Protein AF-A0A1F5SV76-F1 (afdb_monomer_lite)

InterPro domains:
  IPR023155 Cytochrome c-552/4 [PF13435] (12-93)
  IPR036280 Multiheme cytochrome superfamily [SSF48695] (4-96)

Secondary structure (DSSP, 8-state):
-PPPP----HHHHHTT-HHHHHHHHHSTTTTS-HHHHS---HHHHH-TTSPPP---SSHHHHHHHB--TTS-TTS--B-TTTS-TT--GGGT--TT-

Radius of gyration: 15.38 Å; chains: 1; bounding box: 37×37×36 Å

pLDDT: mean 94.77, std 3.48, range [69.75, 97.81]

Structure (mmCIF, N/CA/C/O backbone):
data_AF-A0A1F5SV76-F1
#
_entry.id   AF-A0A1F5SV76-F1
#
loop_
_atom_site.group_PDB
_atom_site.id
_atom_site.type_symbol
_atom_site.label_atom_id
_atom_site.label_alt_id
_atom_site.label_comp_id
_atom_site.label_asym_id
_atom_site.label_entity_id
_atom_site.label_seq_id
_atom_site.pdbx_PDB_ins_code
_atom_site.Cartn_x
_atom_site.Cartn_y
_atom_site.Cartn_z
_atom_site.occupancy
_atom_site.B_iso_or_equiv
_atom_site.auth_seq_id
_atom_site.auth_comp_id
_atom_site.auth_asym_id
_atom_site.auth_atom_id
_atom_site.pdbx_PDB_model_num
ATOM 1 N N . MET A 1 1 ? 2.278 -26.224 -16.946 1.00 69.75 1 MET A N 1
ATOM 2 C CA . MET A 1 1 ? 3.046 -25.019 -17.339 1.00 69.75 1 MET A CA 1
ATOM 3 C C . MET A 1 1 ? 3.050 -24.050 -16.167 1.00 69.75 1 MET A C 1
ATOM 5 O O . MET A 1 1 ? 2.016 -23.926 -15.518 1.00 69.75 1 MET A O 1
ATOM 9 N N . ALA A 1 2 ? 4.184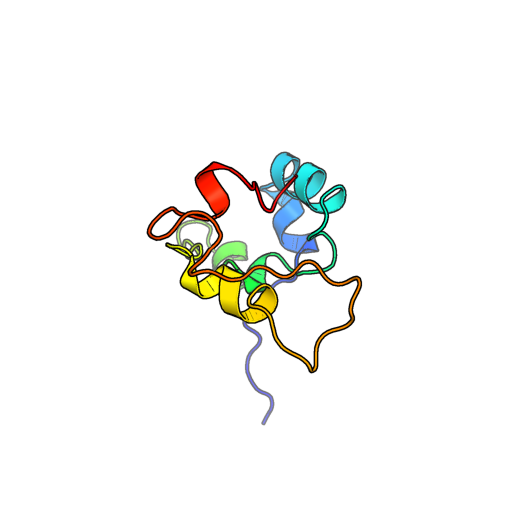 -23.418 -15.858 1.00 82.75 2 ALA A N 1
ATOM 10 C CA . ALA A 1 2 ? 4.273 -22.438 -14.773 1.00 82.75 2 ALA A CA 1
ATOM 11 C C . ALA A 1 2 ? 3.657 -21.094 -15.197 1.00 82.75 2 ALA A C 1
ATOM 13 O O . ALA A 1 2 ? 3.745 -20.710 -16.364 1.00 82.75 2 ALA A O 1
ATOM 14 N N . ARG A 1 3 ? 3.014 -20.387 -14.260 1.00 87.25 3 ARG A N 1
ATOM 15 C CA . ARG A 1 3 ? 2.501 -19.029 -14.503 1.00 87.25 3 ARG A CA 1
ATOM 16 C C . ARG A 1 3 ? 3.674 -18.037 -14.553 1.00 87.25 3 ARG A C 1
ATOM 18 O O . ARG A 1 3 ? 4.614 -18.207 -13.779 1.00 87.25 3 ARG A O 1
ATOM 25 N N . PRO A 1 4 ? 3.624 -17.005 -15.413 1.00 91.00 4 PRO A N 1
ATOM 26 C CA . PRO A 1 4 ? 4.680 -16.000 -15.479 1.00 91.00 4 PRO A CA 1
ATOM 27 C C . PRO A 1 4 ? 4.749 -15.180 -14.185 1.00 91.00 4 PRO A C 1
ATOM 29 O O . PRO A 1 4 ? 3.714 -14.865 -13.590 1.00 91.00 4 PRO A O 1
ATOM 32 N N . LEU A 1 5 ? 5.966 -14.802 -13.783 1.00 93.56 5 LEU A N 1
ATOM 33 C CA . LEU A 1 5 ? 6.194 -13.888 -12.666 1.00 93.56 5 LEU A CA 1
ATOM 34 C C . LEU A 1 5 ? 5.646 -12.496 -13.003 1.00 93.56 5 LEU A C 1
ATOM 36 O O . LEU A 1 5 ? 5.714 -12.034 -14.143 1.00 93.56 5 LEU A O 1
ATOM 40 N N . ARG A 1 6 ? 5.051 -11.845 -12.004 1.00 94.88 6 ARG A N 1
ATOM 41 C CA . ARG A 1 6 ? 4.470 -10.496 -12.120 1.00 94.88 6 ARG A CA 1
ATOM 42 C C . ARG A 1 6 ? 4.908 -9.556 -11.001 1.00 94.88 6 ARG A C 1
ATOM 44 O O . ARG A 1 6 ? 4.793 -8.348 -11.166 1.00 94.88 6 ARG A O 1
ATOM 51 N N . TYR A 1 7 ? 5.406 -10.117 -9.905 1.00 95.94 7 TYR A N 1
ATOM 52 C CA . TYR A 1 7 ? 5.769 -9.401 -8.693 1.00 95.94 7 TYR A CA 1
ATOM 53 C C . TYR A 1 7 ? 7.289 -9.361 -8.556 1.00 95.94 7 TYR A C 1
ATOM 55 O O . TYR A 1 7 ? 7.936 -10.389 -8.763 1.00 95.94 7 TYR A O 1
ATOM 63 N N . ALA A 1 8 ? 7.837 -8.196 -8.226 1.00 95.19 8 ALA A N 1
ATOM 64 C CA . ALA A 1 8 ? 9.271 -7.999 -8.022 1.00 95.19 8 ALA A CA 1
ATOM 65 C C . ALA A 1 8 ? 9.710 -8.301 -6.581 1.00 95.19 8 ALA A C 1
ATOM 67 O O . ALA A 1 8 ? 10.825 -8.758 -6.348 1.00 95.19 8 ALA A O 1
ATOM 68 N N . GLY A 1 9 ? 8.827 -8.082 -5.604 1.00 94.38 9 GLY A N 1
ATOM 69 C CA . GLY A 1 9 ? 9.185 -8.094 -4.191 1.00 94.38 9 GLY A CA 1
ATOM 70 C C . GLY A 1 9 ? 9.644 -6.720 -3.689 1.00 94.38 9 GLY A C 1
ATOM 71 O O . GLY A 1 9 ? 10.229 -5.923 -4.418 1.00 94.38 9 GLY A O 1
ATOM 72 N N . SER A 1 10 ? 9.405 -6.446 -2.404 1.00 93.06 10 SER A N 1
ATOM 73 C CA . SER A 1 10 ? 9.663 -5.128 -1.804 1.00 93.06 10 SER A CA 1
ATOM 74 C C . SER A 1 10 ? 11.139 -4.719 -1.802 1.00 93.06 10 SER A C 1
ATOM 76 O O . SER A 1 10 ? 11.439 -3.528 -1.813 1.00 93.06 10 SER A O 1
ATOM 78 N N . LEU A 1 11 ? 12.066 -5.686 -1.793 1.00 94.00 11 LEU A N 1
ATOM 79 C CA . LEU A 1 11 ? 13.502 -5.399 -1.785 1.00 94.00 11 LEU A CA 1
ATOM 80 C C . LEU A 1 11 ? 13.950 -4.709 -3.081 1.00 94.00 11 LEU A C 1
ATOM 82 O O . LEU A 1 11 ? 14.699 -3.742 -3.005 1.00 94.00 11 LEU A O 1
ATOM 86 N N . SER A 1 12 ? 13.424 -5.126 -4.237 1.00 95.88 12 SER A N 1
ATOM 87 C CA . SER A 1 12 ? 13.723 -4.509 -5.539 1.00 95.88 12 SER A CA 1
ATOM 88 C C . SER A 1 12 ? 13.275 -3.048 -5.621 1.00 95.88 12 SER A C 1
ATOM 90 O O . SER A 1 12 ? 13.817 -2.267 -6.393 1.00 95.88 12 SER A O 1
ATOM 92 N N . CYS A 1 13 ? 12.292 -2.644 -4.812 1.00 96.62 13 CYS A N 1
ATOM 93 C CA . CYS A 1 13 ? 11.827 -1.260 -4.771 1.00 96.62 13 CYS A CA 1
ATOM 94 C C . CYS A 1 13 ? 12.841 -0.326 -4.089 1.00 96.62 13 CYS A C 1
ATOM 96 O O . CYS A 1 13 ? 12.857 0.872 -4.376 1.00 96.62 13 CYS A O 1
ATOM 98 N N . LYS A 1 14 ? 13.671 -0.850 -3.175 1.00 96.88 14 LYS A N 1
ATOM 99 C CA . LYS A 1 14 ? 14.628 -0.059 -2.388 1.00 96.88 14 LYS A CA 1
ATOM 100 C C . LYS A 1 14 ? 15.663 0.638 -3.274 1.00 96.88 14 LYS A C 1
ATOM 102 O O . LYS A 1 14 ? 16.023 1.770 -2.972 1.00 96.88 14 LYS A O 1
ATOM 107 N N . ASP A 1 15 ? 16.080 -0.003 -4.362 1.00 95.06 15 ASP A N 1
ATOM 108 C CA . ASP A 1 15 ? 17.177 0.462 -5.220 1.00 95.06 15 ASP A CA 1
ATOM 109 C C . ASP A 1 15 ? 16.903 1.833 -5.865 1.00 95.06 15 ASP A C 1
ATOM 111 O O . ASP A 1 15 ? 17.833 2.586 -6.141 1.00 95.06 15 ASP A O 1
ATOM 115 N N . CYS A 1 16 ? 15.627 2.191 -6.070 1.00 97.31 16 CYS A N 1
ATOM 116 C CA . CYS A 1 16 ? 15.217 3.502 -6.593 1.00 97.31 16 CYS A CA 1
ATOM 117 C C . CYS A 1 16 ? 14.333 4.315 -5.628 1.00 97.31 16 CYS A C 1
ATOM 119 O O . CYS A 1 16 ? 14.157 5.520 -5.815 1.00 97.31 16 CYS A O 1
ATOM 121 N N . HIS A 1 17 ? 13.744 3.685 -4.607 1.00 97.19 17 HIS A N 1
ATOM 122 C CA . HIS A 1 17 ? 12.833 4.319 -3.646 1.00 97.19 17 HIS A CA 1
ATOM 123 C C . HIS A 1 17 ? 13.304 4.142 -2.198 1.00 97.19 17 HIS A C 1
ATOM 125 O O . HIS A 1 17 ? 12.511 3.804 -1.316 1.00 97.19 17 HIS A O 1
ATOM 131 N N . GLU A 1 18 ? 14.591 4.383 -1.947 1.00 97.81 18 GLU A N 1
ATOM 132 C CA . GLU A 1 18 ? 15.240 4.126 -0.658 1.00 97.81 18 GLU A CA 1
ATOM 133 C C . GLU A 1 18 ? 14.536 4.809 0.522 1.00 97.81 18 GLU A C 1
ATOM 135 O O . GLU A 1 18 ? 14.197 4.141 1.498 1.00 97.81 18 GLU A O 1
ATOM 140 N N . GLU A 1 19 ? 14.248 6.109 0.426 1.00 97.50 19 GLU A N 1
ATOM 141 C CA . GLU A 1 19 ? 13.610 6.866 1.513 1.00 97.50 19 GLU A CA 1
ATOM 142 C C . GLU A 1 19 ? 12.225 6.308 1.867 1.00 97.50 19 GLU A C 1
ATOM 144 O O . GLU A 1 19 ? 11.903 6.094 3.039 1.00 97.50 19 GLU A O 1
ATOM 149 N N . LYS A 1 20 ? 11.412 6.000 0.847 1.00 96.94 20 LYS A N 1
ATOM 150 C CA . LYS A 1 20 ? 10.081 5.412 1.044 1.00 96.94 20 LYS A CA 1
ATOM 151 C C . LYS A 1 20 ? 10.175 4.012 1.629 1.00 96.94 20 LYS A C 1
ATOM 153 O O . LYS A 1 20 ? 9.416 3.693 2.541 1.00 96.94 20 LYS A O 1
ATOM 158 N N . HIS A 1 21 ? 11.105 3.194 1.137 1.00 97.50 21 HIS A N 1
ATOM 159 C CA . HIS A 1 21 ? 11.346 1.861 1.676 1.00 97.50 21 HIS A CA 1
ATOM 160 C C . HIS A 1 21 ? 11.792 1.941 3.141 1.00 97.50 21 HIS A C 1
ATOM 162 O O . HIS A 1 21 ? 11.313 1.173 3.972 1.00 97.50 21 HIS A O 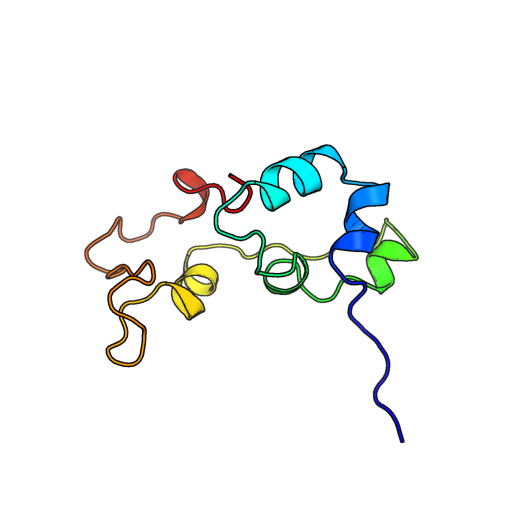1
ATOM 168 N N . LEU A 1 22 ? 12.671 2.885 3.490 1.00 96.81 22 LEU A N 1
ATOM 169 C CA . LEU A 1 22 ? 13.121 3.090 4.863 1.00 96.81 22 LEU A CA 1
ATOM 170 C C . LEU A 1 22 ? 11.959 3.488 5.781 1.00 96.81 22 LEU A C 1
ATOM 172 O O . LEU A 1 22 ? 11.832 2.901 6.857 1.00 96.81 22 LEU A O 1
ATOM 176 N N . SER A 1 23 ? 11.105 4.423 5.356 1.00 97.75 23 SER A N 1
ATOM 177 C CA . SER A 1 23 ? 9.920 4.819 6.129 1.00 97.75 23 SER A CA 1
ATOM 178 C C . SER A 1 23 ? 8.956 3.640 6.307 1.00 97.75 23 SER A C 1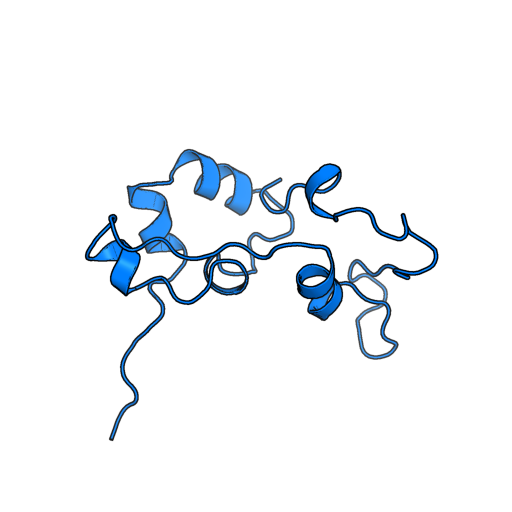
ATOM 180 O O . SER A 1 23 ? 8.680 3.218 7.432 1.00 97.75 23 SER A O 1
ATOM 182 N N . TRP A 1 24 ? 8.582 2.982 5.202 1.00 97.31 24 TRP A N 1
ATOM 183 C CA . TRP A 1 24 ? 7.718 1.797 5.209 1.00 97.31 24 TRP A CA 1
ATOM 184 C C . TRP A 1 24 ? 8.263 0.678 6.103 1.00 97.31 24 TRP A C 1
ATOM 186 O O . TRP A 1 24 ? 7.506 0.076 6.857 1.00 97.31 24 TRP A O 1
ATOM 196 N N . SER A 1 25 ? 9.576 0.429 6.090 1.00 96.69 25 SER A N 1
ATOM 197 C CA . SER A 1 25 ? 10.201 -0.621 6.907 1.00 96.69 25 SER A CA 1
ATOM 198 C C . SER A 1 25 ? 10.064 -0.385 8.418 1.00 96.69 25 SER A C 1
ATOM 200 O O . SER A 1 25 ? 10.158 -1.329 9.211 1.00 96.69 25 SER A O 1
ATOM 202 N N . LYS A 1 26 ? 9.824 0.867 8.826 1.00 97.19 26 LYS A N 1
ATOM 203 C CA . LYS A 1 26 ? 9.585 1.280 10.215 1.00 97.19 26 LYS A CA 1
ATOM 204 C C . LYS A 1 26 ? 8.093 1.381 10.547 1.00 97.19 26 LYS A C 1
ATOM 206 O O . LYS A 1 26 ? 7.750 1.357 11.729 1.00 97.19 26 LYS A O 1
ATOM 211 N N . SER A 1 27 ? 7.226 1.433 9.536 1.00 96.38 27 SER A N 1
ATOM 212 C CA . SER A 1 27 ? 5.782 1.597 9.691 1.00 96.38 27 SER A CA 1
ATOM 213 C C . SER A 1 27 ? 5.076 0.326 10.167 1.00 96.38 27 SER A C 1
ATOM 215 O O . SER A 1 27 ? 5.633 -0.779 10.235 1.00 96.38 27 SER A O 1
ATOM 217 N N . ARG A 1 28 ? 3.781 0.467 10.471 1.00 95.75 28 ARG A N 1
ATOM 218 C CA . ARG A 1 28 ? 2.903 -0.664 10.817 1.00 95.75 28 ARG A CA 1
ATOM 219 C C . ARG A 1 28 ? 2.614 -1.592 9.634 1.00 95.75 28 ARG A C 1
ATOM 221 O O . ARG A 1 28 ? 2.239 -2.739 9.866 1.00 95.75 28 ARG A O 1
ATOM 228 N N . HIS A 1 29 ? 2.823 -1.136 8.398 1.00 96.69 29 HIS A N 1
ATOM 229 C CA . HIS A 1 29 ? 2.591 -1.918 7.181 1.00 96.69 29 HIS A CA 1
ATOM 230 C C . HIS A 1 29 ? 3.843 -2.616 6.643 1.00 96.69 29 HIS A C 1
ATOM 232 O O . HIS A 1 29 ? 3.766 -3.226 5.582 1.00 96.69 29 HIS A O 1
ATOM 238 N N . LYS A 1 30 ? 4.973 -2.610 7.362 1.00 96.19 30 LYS A N 1
ATOM 239 C CA . LYS A 1 30 ? 6.235 -3.243 6.925 1.00 96.19 30 LYS A CA 1
ATOM 240 C C . LYS A 1 30 ? 6.159 -4.736 6.568 1.00 96.19 30 LYS A C 1
ATOM 242 O O . LYS A 1 30 ? 7.082 -5.282 5.978 1.00 96.19 30 LYS A O 1
ATOM 247 N N . THR A 1 31 ? 5.099 -5.432 6.974 1.00 94.62 31 THR A N 1
ATOM 248 C CA . THR A 1 31 ? 4.857 -6.846 6.632 1.00 94.62 31 THR A CA 1
ATOM 249 C C . THR A 1 31 ? 3.927 -7.024 5.430 1.00 94.62 31 THR A C 1
ATOM 251 O O . THR A 1 31 ? 3.722 -8.144 4.971 1.00 94.62 31 THR A O 1
ATOM 254 N N . VAL A 1 32 ? 3.370 -5.931 4.909 1.00 95.81 32 VAL A N 1
ATOM 255 C CA . VAL A 1 32 ? 2.554 -5.882 3.697 1.00 95.81 32 VAL A CA 1
ATOM 256 C C . VAL A 1 32 ? 3.445 -5.387 2.566 1.00 95.81 32 VAL A C 1
ATOM 258 O O . VAL A 1 32 ? 3.910 -4.249 2.588 1.00 95.81 32 VAL A O 1
ATOM 261 N N . ASN A 1 33 ? 3.706 -6.250 1.584 1.00 96.00 33 ASN A N 1
ATOM 262 C CA . ASN A 1 33 ? 4.568 -5.917 0.450 1.00 96.00 33 ASN A CA 1
ATOM 263 C C . ASN A 1 33 ? 3.999 -4.714 -0.325 1.00 96.00 33 ASN A C 1
ATOM 265 O O . ASN A 1 33 ? 2.781 -4.628 -0.496 1.00 96.00 33 ASN A O 1
ATOM 269 N N . CYS A 1 34 ? 4.875 -3.831 -0.817 1.00 97.06 34 CYS A N 1
ATOM 270 C CA . CYS A 1 34 ? 4.557 -2.662 -1.642 1.00 97.06 34 CYS A CA 1
ATOM 271 C C . CYS A 1 34 ? 3.496 -2.965 -2.711 1.00 97.06 34 CYS A C 1
ATOM 273 O O . CYS A 1 34 ? 2.510 -2.241 -2.833 1.00 97.06 34 CYS A O 1
ATOM 275 N N . GLU A 1 35 ? 3.659 -4.084 -3.415 1.00 96.81 35 GLU A N 1
ATOM 276 C CA . GLU A 1 35 ? 2.822 -4.525 -4.540 1.00 96.81 35 GLU A CA 1
ATOM 277 C C . GLU A 1 35 ? 1.429 -5.025 -4.123 1.00 96.81 35 GLU A C 1
ATOM 279 O O . GLU A 1 35 ? 0.553 -5.238 -4.959 1.00 96.81 35 GLU A O 1
ATOM 284 N N . THR A 1 36 ? 1.190 -5.193 -2.818 1.00 96.19 36 THR A N 1
ATOM 285 C CA . THR A 1 36 ? -0.162 -5.441 -2.296 1.00 96.19 36 THR A CA 1
ATOM 286 C C . THR A 1 36 ? -1.043 -4.228 -2.565 1.00 96.19 36 THR A C 1
ATOM 288 O O . THR A 1 36 ? -2.183 -4.384 -2.985 1.00 96.19 36 THR A O 1
ATOM 291 N N . CYS A 1 37 ? -0.502 -3.026 -2.342 1.00 95.56 37 CYS A N 1
ATOM 292 C CA . CYS A 1 37 ? -1.188 -1.759 -2.575 1.00 95.56 37 CYS A CA 1
ATOM 293 C C . CYS A 1 37 ? -0.908 -1.222 -3.984 1.00 95.56 37 CYS A C 1
ATOM 295 O O . CYS A 1 37 ? -1.814 -0.730 -4.645 1.00 95.56 37 CYS A O 1
ATOM 297 N N . HIS A 1 38 ? 0.344 -1.312 -4.433 1.00 95.88 38 HIS A N 1
ATOM 298 C CA . HIS A 1 38 ? 0.841 -0.683 -5.655 1.00 95.88 38 HIS A CA 1
ATOM 299 C C . HIS A 1 38 ? 0.803 -1.594 -6.892 1.00 95.88 38 HIS A C 1
ATOM 301 O O . HIS A 1 38 ? 1.620 -1.437 -7.788 1.00 95.88 38 HIS A O 1
ATOM 307 N N . GLU A 1 39 ? -0.120 -2.557 -6.944 1.00 93.94 39 GLU A N 1
ATOM 308 C CA . GLU A 1 39 ? -0.212 -3.553 -8.024 1.00 93.94 39 GLU A CA 1
ATOM 309 C C . GLU A 1 39 ? 1.097 -4.330 -8.289 1.00 93.94 39 GLU A C 1
ATOM 311 O O . GLU A 1 39 ? 2.109 -4.191 -7.606 1.00 93.94 39 GLU A O 1
ATOM 316 N N . ALA A 1 40 ? 1.062 -5.228 -9.271 1.00 95.69 40 ALA A N 1
ATOM 317 C CA . ALA A 1 40 ? 2.219 -6.017 -9.665 1.00 95.69 40 ALA A CA 1
ATOM 318 C C . ALA A 1 40 ? 3.212 -5.148 -10.461 1.00 95.69 40 ALA A C 1
ATOM 320 O O . ALA A 1 40 ? 2.866 -4.621 -11.522 1.00 95.69 40 ALA A O 1
ATOM 321 N N . ALA A 1 41 ? 4.445 -5.017 -9.973 1.00 96.69 41 ALA A N 1
ATOM 322 C CA . ALA A 1 41 ? 5.393 -4.004 -10.427 1.00 96.69 41 ALA A CA 1
ATOM 323 C C . ALA A 1 41 ? 6.664 -4.581 -11.074 1.00 96.69 41 ALA A C 1
ATOM 325 O O . ALA A 1 41 ? 7.604 -3.832 -11.326 1.00 96.69 41 ALA A O 1
ATOM 326 N N . LEU A 1 42 ? 6.711 -5.873 -11.427 1.00 97.00 42 LEU A N 1
ATOM 327 C CA . LEU A 1 42 ? 7.894 -6.454 -12.088 1.00 97.00 42 LEU A CA 1
ATOM 328 C C . LEU A 1 42 ? 8.293 -5.691 -13.359 1.00 97.00 42 LEU A C 1
ATOM 330 O O . LEU A 1 42 ? 9.448 -5.313 -13.525 1.00 97.00 42 LEU A O 1
ATOM 334 N N . LYS A 1 43 ? 7.321 -5.3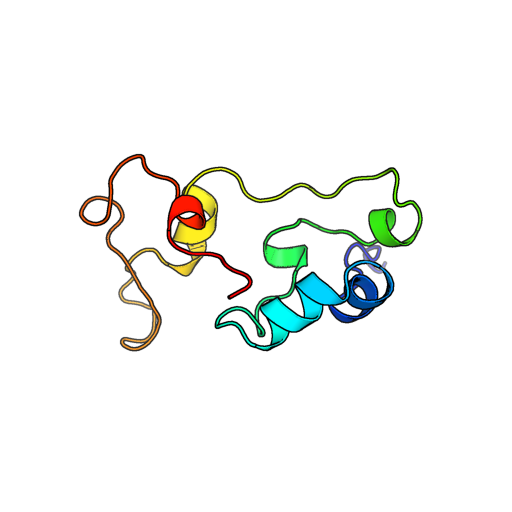54 -14.211 1.00 96.56 43 LYS A N 1
ATOM 335 C CA . LYS A 1 43 ? 7.588 -4.558 -15.417 1.00 96.56 43 LYS A CA 1
ATOM 336 C C . LYS A 1 43 ? 8.112 -3.154 -15.107 1.00 96.56 43 LYS A C 1
ATOM 338 O O . LYS A 1 43 ? 8.890 -2.622 -15.882 1.00 96.56 43 LYS A O 1
ATOM 343 N N . HIS A 1 44 ? 7.697 -2.563 -13.986 1.00 97.25 44 HIS A N 1
ATOM 344 C CA . HIS A 1 44 ? 8.185 -1.253 -13.554 1.00 97.25 44 HIS A CA 1
ATOM 345 C C . HIS A 1 44 ? 9.667 -1.298 -13.161 1.00 97.25 44 HIS A C 1
ATOM 347 O O . HIS A 1 44 ? 10.393 -0.338 -13.401 1.00 97.25 44 HIS A O 1
ATOM 353 N N . THR A 1 45 ? 10.127 -2.418 -12.590 1.00 96.25 45 THR A N 1
ATOM 354 C CA . THR A 1 45 ? 11.551 -2.602 -12.265 1.00 96.25 45 THR A CA 1
ATOM 355 C C . THR A 1 45 ? 12.432 -2.785 -13.503 1.00 96.25 45 THR A C 1
ATOM 357 O O . THR A 1 45 ? 13.619 -2.485 -13.449 1.00 96.25 45 THR A O 1
ATOM 360 N N . GLU A 1 46 ? 11.856 -3.243 -14.618 1.00 96.00 46 GLU A N 1
ATOM 361 C CA . GLU A 1 46 ? 12.544 -3.402 -15.907 1.00 96.00 46 GLU A CA 1
ATOM 362 C C . GLU A 1 46 ? 12.497 -2.109 -16.739 1.00 96.00 46 GLU A C 1
ATOM 364 O O . GLU A 1 46 ? 13.474 -1.749 -17.391 1.00 96.00 46 GLU A O 1
ATOM 369 N N . ASP A 1 47 ? 11.365 -1.401 -16.695 1.00 97.19 47 ASP A N 1
ATOM 370 C CA . ASP A 1 47 ? 11.137 -0.125 -17.367 1.00 97.19 47 ASP A CA 1
ATOM 371 C C . ASP A 1 47 ? 10.397 0.858 -16.435 1.00 97.19 47 ASP A C 1
ATOM 373 O O . ASP A 1 47 ? 9.169 0.783 -16.274 1.00 97.19 47 ASP A O 1
ATOM 377 N N . PRO A 1 48 ? 11.112 1.841 -15.855 1.00 96.06 48 PRO A N 1
ATOM 378 C CA . PRO A 1 48 ? 10.522 2.838 -14.969 1.00 96.06 48 PRO A CA 1
ATOM 379 C C . PRO A 1 48 ? 9.445 3.721 -15.610 1.00 96.06 48 PRO A C 1
ATOM 381 O O . PRO A 1 48 ? 8.735 4.409 -14.865 1.00 96.06 48 PRO A O 1
ATOM 384 N N . ALA A 1 49 ? 9.308 3.754 -16.942 1.00 97.12 49 ALA A N 1
ATOM 385 C CA . ALA A 1 49 ? 8.226 4.470 -17.618 1.00 97.12 49 ALA A CA 1
ATOM 386 C C . ALA A 1 49 ? 6.856 3.818 -17.363 1.00 97.12 49 ALA A C 1
ATOM 388 O O . ALA A 1 49 ? 5.836 4.509 -17.324 1.00 97.12 49 ALA A O 1
ATOM 389 N N . ILE A 1 50 ? 6.827 2.507 -17.108 1.00 96.75 50 ILE A N 1
ATOM 390 C CA . ILE A 1 50 ? 5.621 1.774 -16.723 1.00 96.75 50 ILE A CA 1
ATOM 391 C C . ILE A 1 50 ? 5.348 2.059 -15.249 1.00 96.75 50 ILE A C 1
ATOM 393 O O . ILE A 1 50 ? 6.069 1.573 -14.384 1.00 96.75 50 ILE A O 1
ATOM 397 N N . LYS A 1 51 ? 4.326 2.860 -14.936 1.00 95.31 51 LYS A N 1
ATOM 398 C CA . LYS A 1 51 ? 4.008 3.218 -13.547 1.00 95.31 51 LYS A CA 1
ATOM 399 C C . LYS A 1 51 ? 2.968 2.268 -12.942 1.00 95.31 51 LYS A C 1
ATOM 401 O O . LYS A 1 51 ? 1.885 2.148 -13.512 1.00 95.31 51 LYS A O 1
ATOM 406 N N . PRO A 1 52 ? 3.258 1.637 -11.789 1.00 93.69 52 PRO A N 1
ATOM 407 C CA . PRO A 1 52 ? 2.231 0.957 -11.015 1.00 93.69 52 PRO A CA 1
ATOM 408 C C . PRO A 1 52 ? 1.190 1.959 -10.515 1.00 93.69 52 PRO A C 1
ATOM 410 O O . PRO A 1 52 ? 1.510 3.128 -10.263 1.00 93.69 52 PRO A O 1
ATOM 413 N N . THR A 1 53 ? -0.048 1.508 -10.333 1.00 93.44 53 THR A N 1
ATOM 414 C CA . THR A 1 53 ? -1.061 2.347 -9.692 1.00 93.44 53 THR A CA 1
ATOM 415 C C . THR A 1 53 ? -0.829 2.401 -8.180 1.00 93.44 53 THR A C 1
ATOM 417 O O . THR A 1 53 ? 0.019 1.719 -7.601 1.00 93.44 53 THR A O 1
ATOM 420 N N . LYS A 1 54 ? -1.557 3.283 -7.507 1.00 91.19 54 LYS A N 1
ATOM 421 C CA . LYS A 1 54 ? -1.691 3.275 -6.052 1.00 91.19 54 LYS A CA 1
ATOM 422 C C . LYS A 1 54 ? -3.180 3.202 -5.739 1.00 91.19 54 LYS A C 1
ATOM 424 O O . LYS A 1 54 ? -3.973 3.695 -6.543 1.00 91.19 54 LYS A O 1
ATOM 429 N N . PRO A 1 55 ? -3.580 2.639 -4.593 1.00 90.94 55 PRO A N 1
ATOM 430 C CA . PRO A 1 55 ? -4.989 2.553 -4.282 1.00 90.94 55 PRO A CA 1
ATOM 431 C C . PRO A 1 55 ? -5.547 3.963 -4.090 1.00 90.94 55 PRO A C 1
ATOM 433 O O . PRO A 1 55 ? -4.974 4.783 -3.368 1.00 90.94 55 PRO A O 1
ATOM 436 N N . GLU A 1 56 ? -6.673 4.230 -4.739 1.00 87.81 56 GLU A N 1
ATOM 437 C CA . GLU A 1 56 ? -7.426 5.466 -4.579 1.00 87.81 56 GLU A CA 1
ATOM 438 C C . GLU A 1 56 ? -8.639 5.237 -3.680 1.00 87.81 56 GLU A C 1
ATOM 440 O O . GLU A 1 56 ? -9.258 4.165 -3.655 1.00 87.81 56 GLU A O 1
ATOM 445 N N . GLY A 1 57 ? -9.003 6.271 -2.928 1.00 91.06 57 GLY A N 1
ATOM 446 C CA . GLY A 1 57 ? -10.129 6.191 -2.018 1.00 91.06 57 GLY A CA 1
ATOM 447 C C . GLY A 1 57 ? -9.851 5.361 -0.761 1.00 91.06 57 GLY A C 1
ATOM 448 O O . GLY A 1 57 ? -8.733 4.954 -0.451 1.00 91.06 57 GLY A O 1
ATOM 449 N N . ARG A 1 58 ? -10.927 5.067 -0.028 1.00 94.62 58 ARG A N 1
ATOM 450 C CA . ARG A 1 58 ? -10.882 4.268 1.210 1.00 94.62 58 ARG A CA 1
ATOM 451 C C . ARG A 1 58 ? -11.190 2.781 1.035 1.00 94.62 58 ARG A C 1
ATOM 453 O O . ARG A 1 58 ? -10.961 1.994 1.950 1.00 94.62 58 ARG A O 1
ATOM 460 N N . LYS A 1 59 ? -11.748 2.382 -0.115 1.00 95.25 59 LYS A N 1
ATOM 461 C CA . LYS A 1 59 ? -12.260 1.014 -0.335 1.00 95.25 59 LYS A CA 1
ATOM 462 C C . LYS A 1 59 ? -11.161 -0.036 -0.196 1.00 95.25 59 LYS A C 1
ATOM 464 O O . LYS A 1 59 ? -11.381 -1.054 0.450 1.00 95.25 59 LYS A O 1
ATOM 469 N N . PHE A 1 60 ? -9.983 0.241 -0.749 1.00 96.00 60 PHE A N 1
ATOM 470 C CA . PHE A 1 60 ? -8.852 -0.679 -0.694 1.00 96.00 60 PHE A CA 1
ATOM 471 C C . PHE A 1 60 ? -8.388 -0.935 0.749 1.00 96.00 60 PHE A C 1
ATOM 473 O O . PHE A 1 60 ? -8.267 -2.081 1.171 1.00 96.00 60 PHE A O 1
ATOM 480 N N . CYS A 1 61 ? -8.228 0.123 1.550 1.00 96.31 61 CYS A N 1
ATOM 481 C CA . CYS A 1 61 ? -7.836 0.018 2.959 1.00 96.31 61 CYS A CA 1
ATOM 482 C C . CYS A 1 61 ? -8.834 -0.828 3.767 1.00 96.31 61 CYS A C 1
ATOM 484 O O . CYS A 1 61 ? -8.449 -1.607 4.640 1.00 96.31 61 CYS A O 1
ATOM 486 N N . LEU A 1 62 ? -10.128 -0.697 3.458 1.00 96.69 62 LEU A N 1
ATOM 487 C CA . LEU A 1 62 ? -11.209 -1.396 4.149 1.00 96.69 62 LEU A CA 1
ATOM 488 C C . LEU A 1 62 ? -11.249 -2.904 3.877 1.00 96.69 62 LEU A C 1
ATOM 490 O O . LEU A 1 62 ? -11.804 -3.623 4.707 1.00 96.69 62 LEU A O 1
ATOM 494 N N . LEU A 1 63 ? -10.605 -3.407 2.817 1.00 95.75 63 LEU A N 1
ATOM 495 C CA . LEU A 1 63 ? -10.439 -4.854 2.613 1.00 95.75 63 LEU A CA 1
ATOM 496 C C . LEU A 1 63 ? -9.797 -5.500 3.853 1.00 95.75 63 LEU A C 1
ATOM 498 O O . LEU A 1 63 ? -10.279 -6.505 4.385 1.00 95.75 63 LEU A O 1
ATOM 502 N N . CYS A 1 64 ? -8.767 -4.843 4.388 1.00 95.94 64 CYS A N 1
ATOM 503 C CA . CYS A 1 64 ? -8.062 -5.284 5.584 1.00 95.94 64 CYS A CA 1
ATOM 504 C C . CYS A 1 64 ? -8.609 -4.639 6.857 1.00 95.94 64 CYS A C 1
ATOM 506 O O . CYS A 1 64 ? -8.757 -5.337 7.851 1.00 95.94 64 CYS A O 1
ATOM 508 N N . HIS A 1 65 ? -8.982 -3.360 6.854 1.00 96.75 65 HIS A N 1
ATOM 509 C CA . HIS A 1 65 ? -9.278 -2.621 8.088 1.00 96.75 65 HIS A CA 1
ATOM 510 C C . HIS A 1 65 ? -10.764 -2.462 8.427 1.00 96.75 65 HIS A C 1
ATOM 512 O O . HIS A 1 65 ? -11.076 -1.955 9.500 1.00 96.75 65 HIS A O 1
ATOM 518 N N . ALA A 1 66 ? -11.704 -2.916 7.591 1.00 96.25 66 ALA A N 1
ATOM 519 C CA . ALA A 1 66 ? -13.106 -2.944 8.005 1.00 96.25 66 ALA A CA 1
ATOM 520 C C . ALA A 1 66 ? -13.319 -3.945 9.150 1.00 96.25 66 ALA A C 1
ATOM 522 O O . ALA A 1 66 ? -12.765 -5.056 9.129 1.00 96.25 66 ALA A O 1
ATOM 523 N N . LYS A 1 67 ? -14.150 -3.549 10.121 1.00 96.06 67 LYS A N 1
ATOM 524 C CA . LYS A 1 67 ? -14.566 -4.382 11.252 1.00 96.06 67 LYS A CA 1
ATOM 525 C C . LYS A 1 67 ? -15.139 -5.716 10.766 1.00 96.06 67 LYS A C 1
ATOM 527 O O . LYS A 1 67 ? -16.078 -5.750 9.977 1.00 96.06 67 LYS A O 1
ATOM 532 N N . ASN A 1 68 ? -14.569 -6.814 11.244 1.00 95.44 68 ASN A N 1
ATOM 533 C CA . ASN A 1 68 ? -14.972 -8.175 10.922 1.00 95.44 68 ASN A CA 1
ATOM 534 C C . ASN A 1 68 ? -14.720 -9.077 12.141 1.00 95.44 68 ASN A C 1
ATOM 536 O O . ASN A 1 68 ? -13.616 -9.105 12.680 1.00 95.44 68 ASN A O 1
ATOM 540 N N . ILE A 1 69 ? -15.738 -9.836 12.556 1.00 94.50 69 ILE A N 1
ATOM 541 C CA . ILE A 1 69 ? -15.676 -10.743 13.713 1.00 94.50 69 ILE A CA 1
ATOM 542 C C . ILE A 1 69 ? -14.599 -11.830 13.586 1.00 94.50 69 ILE A C 1
ATOM 544 O O . ILE A 1 69 ? -14.124 -12.336 14.597 1.00 94.50 69 ILE A O 1
ATOM 548 N N . SER A 1 70 ? -14.195 -12.172 12.361 1.00 95.94 70 SER A N 1
ATOM 549 C CA . SER A 1 70 ? -13.161 -13.173 12.090 1.00 95.94 70 SER A CA 1
ATOM 550 C C . SER A 1 70 ? -11.736 -12.633 12.241 1.00 95.94 70 SER A C 1
ATOM 552 O O . SER A 1 70 ? -10.787 -13.411 12.168 1.00 95.94 70 SER A O 1
ATOM 554 N N . LYS A 1 71 ? -11.550 -11.319 12.425 1.00 94.12 71 LYS A N 1
ATOM 555 C CA . LYS A 1 71 ? -10.222 -10.716 12.607 1.00 94.12 71 LYS A CA 1
ATOM 556 C C . LYS A 1 71 ? -9.840 -10.671 14.091 1.00 94.12 71 LYS A C 1
ATOM 558 O O . LYS A 1 71 ? -10.709 -10.453 14.938 1.00 94.12 71 LYS A O 1
ATOM 563 N N . PRO A 1 72 ? -8.544 -10.811 14.426 1.00 94.38 72 PRO A N 1
ATOM 564 C CA . PRO A 1 72 ? -8.070 -10.687 15.801 1.00 94.38 72 PRO A CA 1
ATOM 565 C C . PRO A 1 72 ? -8.504 -9.370 16.453 1.00 94.38 72 PRO A C 1
ATOM 567 O O . PRO A 1 72 ? -8.483 -8.314 15.819 1.00 94.38 72 PRO A O 1
ATOM 570 N N . LYS A 1 73 ? -8.846 -9.414 17.747 1.00 89.69 73 LYS A N 1
ATOM 571 C CA . LYS A 1 73 ? -9.295 -8.227 18.502 1.00 89.69 73 LYS A CA 1
ATOM 572 C C . LYS A 1 73 ? -8.255 -7.101 18.534 1.00 89.69 73 LYS A C 1
ATOM 574 O O . LYS A 1 73 ? -8.626 -5.941 18.637 1.00 89.69 73 LYS A O 1
ATOM 579 N N . ASN A 1 74 ? -6.970 -7.446 18.462 1.00 92.50 74 ASN A N 1
ATOM 580 C CA . ASN A 1 74 ? -5.849 -6.506 18.467 1.00 92.50 74 ASN A CA 1
ATOM 581 C C . ASN A 1 74 ? -5.419 -6.049 17.061 1.00 92.50 74 ASN A C 1
ATOM 583 O O . ASN A 1 74 ? -4.511 -5.229 16.948 1.00 92.50 74 ASN A O 1
ATOM 587 N N . PHE A 1 75 ? -6.036 -6.567 15.994 1.00 95.25 75 PHE A N 1
ATOM 588 C CA . PHE A 1 75 ? -5.796 -6.063 14.648 1.00 95.25 75 PHE A CA 1
ATOM 589 C C . PHE A 1 75 ? -6.538 -4.724 14.466 1.00 95.25 75 PHE A C 1
ATOM 591 O O . PHE A 1 75 ? -7.719 -4.654 14.820 1.00 95.25 75 PHE A O 1
ATOM 598 N N . PRO A 1 76 ? -5.900 -3.670 13.918 1.00 95.25 76 PRO A N 1
ATOM 599 C CA . PRO A 1 76 ? -6.551 -2.377 13.724 1.00 95.25 76 PRO A CA 1
ATOM 600 C C . PRO A 1 76 ? -7.770 -2.496 12.809 1.00 95.25 76 PRO A C 1
ATOM 602 O O . PRO A 1 76 ? -7.652 -2.853 11.636 1.00 95.25 76 PRO A O 1
ATOM 605 N N . GLN A 1 77 ? -8.948 -2.189 13.344 1.00 96.25 77 GLN A N 1
ATOM 606 C CA . GL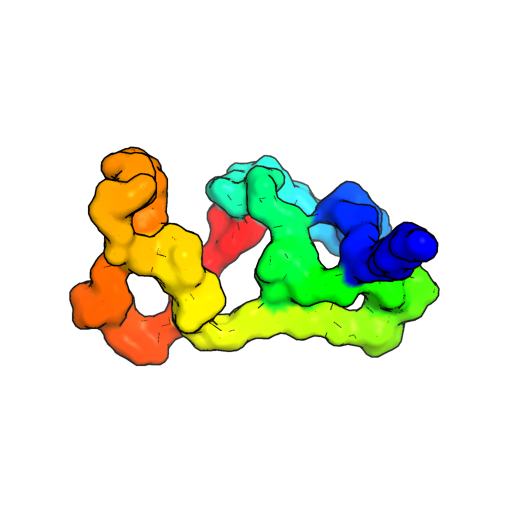N A 1 77 ? -10.211 -2.256 12.619 1.00 96.25 77 GLN A CA 1
ATOM 607 C C . GLN A 1 77 ? -11.043 -1.007 12.876 1.00 96.25 77 GLN A C 1
ATOM 609 O O . GLN A 1 77 ? -11.054 -0.483 13.988 1.00 96.25 77 GLN A O 1
ATOM 614 N N . VAL A 1 78 ? -11.777 -0.567 11.859 1.00 96.38 78 VAL A N 1
ATOM 615 C CA . VAL A 1 78 ? -12.652 0.605 11.917 1.00 96.38 78 VAL A CA 1
ATOM 616 C C . VAL A 1 78 ? -14.032 0.278 11.359 1.00 96.38 78 VAL A C 1
ATOM 618 O O . VAL A 1 78 ? -14.179 -0.548 10.453 1.00 96.38 78 VAL A O 1
ATOM 621 N N . ASP A 1 79 ? -15.052 0.945 11.896 1.00 95.94 79 ASP A N 1
ATOM 622 C CA . ASP A 1 79 ? -16.347 1.054 11.232 1.00 95.94 79 ASP A CA 1
ATOM 623 C C . ASP A 1 79 ? -16.288 2.235 10.246 1.00 95.94 79 ASP A C 1
ATOM 625 O O . ASP A 1 79 ? -16.164 3.383 10.686 1.00 95.94 79 ASP A O 1
ATOM 629 N N . PRO A 1 80 ? -16.353 1.998 8.922 1.00 94.38 80 PRO A N 1
ATOM 630 C CA . PRO A 1 80 ? -16.252 3.070 7.940 1.00 94.38 80 PRO A CA 1
ATOM 631 C C . PRO A 1 80 ? -17.416 4.068 7.976 1.00 94.38 80 PRO A C 1
ATOM 633 O O . PRO A 1 80 ? -17.259 5.175 7.454 1.00 94.38 80 PRO A O 1
ATOM 636 N N . GLN A 1 81 ? -18.555 3.694 8.572 1.00 94.19 81 GLN A N 1
ATOM 637 C CA . GLN A 1 81 ? -19.708 4.581 8.735 1.00 94.19 81 GLN A CA 1
ATOM 638 C C . GLN A 1 81 ? -19.554 5.516 9.941 1.00 94.19 81 GLN A C 1
ATOM 640 O O . GLN A 1 81 ? -20.093 6.617 9.927 1.00 94.19 81 GLN A O 1
ATOM 645 N N . GLY A 1 82 ? -18.797 5.107 10.965 1.00 95.38 82 GLY A N 1
ATOM 646 C CA . GLY A 1 82 ? -18.526 5.930 12.149 1.00 95.38 82 GLY A CA 1
ATOM 647 C C . GLY A 1 82 ? -17.219 6.722 12.070 1.00 95.38 82 GLY A C 1
ATOM 648 O O . GLY A 1 82 ? -17.105 7.793 12.657 1.00 95.38 82 GLY A O 1
ATOM 649 N N . HIS A 1 83 ? -16.222 6.218 11.342 1.00 96.19 83 HIS A N 1
ATOM 650 C CA . HIS A 1 83 ? -14.910 6.852 11.234 1.00 96.19 83 HIS A CA 1
ATOM 651 C C . HIS A 1 83 ? -14.767 7.603 9.904 1.00 96.19 83 HIS A C 1
ATOM 653 O O . HIS A 1 83 ? -14.474 6.996 8.866 1.00 96.19 83 HIS A O 1
ATOM 659 N N . ASN A 1 84 ? -14.985 8.921 9.965 1.00 95.50 84 ASN A N 1
ATOM 660 C CA . ASN A 1 84 ? -14.826 9.896 8.877 1.00 95.50 84 ASN A CA 1
ATOM 661 C C . ASN A 1 84 ? -15.442 9.444 7.531 1.00 95.50 84 ASN A C 1
ATOM 663 O O . ASN A 1 84 ? -14.715 9.138 6.578 1.00 95.50 84 ASN A O 1
ATOM 667 N N . PRO A 1 85 ? -16.785 9.354 7.428 1.00 94.88 85 PRO A N 1
ATOM 668 C CA . PRO A 1 85 ? -17.482 9.016 6.185 1.00 94.88 85 PRO A CA 1
ATOM 669 C C . PRO A 1 85 ? -17.034 9.877 4.998 1.00 94.88 85 PRO A C 1
ATOM 671 O O . PRO A 1 85 ? -16.864 11.084 5.122 1.00 94.88 85 PRO A O 1
ATOM 674 N N . GLY A 1 86 ? -16.833 9.251 3.836 1.00 91.12 86 GLY A N 1
ATOM 675 C CA . GLY A 1 86 ? -16.426 9.940 2.602 1.00 91.12 86 GLY A CA 1
ATOM 676 C C . GLY A 1 86 ? -14.971 10.430 2.518 1.00 91.12 86 GLY A C 1
ATOM 677 O O . GLY A 1 86 ? -14.535 10.730 1.414 1.00 91.12 86 GLY A O 1
ATOM 678 N N . GLN A 1 87 ? -14.211 10.469 3.617 1.00 94.25 87 GLN A N 1
ATOM 679 C CA . GLN A 1 87 ? -12.808 10.914 3.612 1.00 94.25 87 GLN A CA 1
ATOM 680 C C . GLN A 1 87 ? -11.843 9.775 3.250 1.00 94.25 87 GLN A C 1
ATOM 682 O O . GLN A 1 87 ? -12.128 8.593 3.504 1.00 94.25 87 GLN A O 1
ATOM 687 N N . ASN A 1 88 ? -10.687 10.114 2.670 1.00 94.62 88 ASN A N 1
ATOM 688 C CA . ASN A 1 88 ? -9.685 9.119 2.302 1.00 94.62 88 ASN A CA 1
ATOM 689 C C . ASN A 1 88 ? -8.784 8.801 3.490 1.00 94.62 88 ASN A C 1
ATOM 691 O O . ASN A 1 88 ? -8.271 9.688 4.162 1.00 94.62 88 ASN A O 1
ATOM 695 N N . CYS A 1 89 ? -8.518 7.515 3.720 1.00 95.12 89 CYS A N 1
ATOM 696 C CA . CYS A 1 89 ? -7.701 7.088 4.858 1.00 95.12 89 CYS A CA 1
ATOM 697 C C . CYS A 1 89 ? -6.305 7.727 4.838 1.00 95.12 89 CYS A C 1
ATOM 699 O O . CYS A 1 89 ? -5.818 8.153 5.879 1.00 95.12 89 CYS A O 1
ATOM 701 N N . ALA A 1 90 ? -5.697 7.828 3.651 1.00 93.75 90 ALA A N 1
ATOM 702 C CA . ALA A 1 90 ? -4.339 8.332 3.465 1.00 93.75 90 ALA A CA 1
ATOM 703 C C . ALA A 1 90 ? -4.167 9.838 3.738 1.00 93.75 90 ALA A C 1
ATOM 705 O O . ALA A 1 90 ? -3.034 10.295 3.834 1.00 93.75 90 ALA A O 1
ATOM 706 N N . GLU A 1 91 ? -5.256 10.602 3.879 1.00 94.12 91 GLU A N 1
ATOM 707 C CA . GLU A 1 91 ? -5.196 12.030 4.231 1.00 94.12 91 GLU A CA 1
ATOM 708 C C . GLU A 1 91 ? -4.793 12.239 5.698 1.00 94.12 91 GLU A C 1
ATOM 710 O O . GLU A 1 91 ? -4.177 13.248 6.027 1.00 94.12 91 GLU A O 1
ATOM 715 N N . CYS A 1 92 ? -5.094 11.273 6.575 1.00 95.25 92 CYS A N 1
ATOM 716 C CA . CYS A 1 92 ? -4.698 11.300 7.989 1.00 95.25 92 CYS A CA 1
ATOM 717 C C . CYS A 1 92 ? -3.770 10.139 8.386 1.00 95.25 92 CYS A C 1
ATOM 719 O O . CYS A 1 92 ? -3.017 10.258 9.349 1.00 95.25 92 CYS A O 1
ATOM 721 N N . HIS A 1 93 ? -3.822 9.009 7.675 1.00 94.50 93 HIS A N 1
ATOM 722 C CA . HIS A 1 93 ? -3.050 7.801 7.968 1.00 94.50 93 HIS A CA 1
ATOM 723 C C . HIS A 1 93 ? -2.103 7.466 6.818 1.00 94.50 93 HIS A C 1
ATOM 725 O O . HIS A 1 93 ? -2.493 6.799 5.860 1.00 94.50 93 HIS A O 1
ATOM 731 N N . ASN A 1 94 ? -0.844 7.881 6.925 1.00 94.00 94 ASN A N 1
ATOM 732 C CA . ASN A 1 94 ? 0.180 7.531 5.948 1.00 94.00 94 ASN A CA 1
ATOM 733 C C . ASN A 1 94 ? 0.561 6.039 6.070 1.00 94.00 94 ASN A C 1
ATOM 735 O O . ASN A 1 94 ? 1.083 5.634 7.105 1.00 94.00 94 ASN A O 1
ATOM 739 N N . PRO A 1 95 ? 0.351 5.190 5.042 1.00 94.06 95 PRO A N 1
ATOM 740 C CA . PRO A 1 95 ? 0.683 3.766 5.135 1.00 94.06 95 PRO A CA 1
ATOM 741 C C . PRO A 1 95 ? 2.187 3.480 5.257 1.00 94.06 95 PRO A C 1
ATOM 743 O O . PRO A 1 95 ? 2.572 2.377 5.657 1.00 94.06 95 PRO A O 1
ATOM 746 N N . HIS A 1 96 ? 3.030 4.451 4.905 1.00 95.62 96 HIS A N 1
ATOM 747 C CA . HIS A 1 96 ? 4.481 4.345 4.996 1.00 95.62 96 HIS A CA 1
ATOM 748 C C . HIS A 1 96 ? 5.050 4.838 6.332 1.00 95.62 96 HIS A C 1
ATOM 750 O O . HIS A 1 96 ? 6.266 4.821 6.462 1.00 95.62 96 HIS A O 1
ATOM 756 N N . GLU A 1 97 ? 4.223 5.227 7.311 1.00 91.50 97 GLU A N 1
ATOM 757 C CA . GLU A 1 97 ? 4.656 5.731 8.631 1.00 91.50 97 GLU A CA 1
ATOM 758 C C . GLU A 1 97 ? 3.940 5.034 9.802 1.00 91.50 97 GLU A C 1
ATOM 760 O O . GLU A 1 97 ? 2.812 4.515 9.623 1.00 91.50 97 GLU A O 1
#

Organism: NCBI:txid1797991

Sequence (97 aa):
MARPLRYAGSLSCKDCHEEKHLSWSKSRHKTVNCETCHEAALKHTEDPAIKPTKPEGRKFCLLCHAKNISKPKNFPQVDPQGHNPGQNCAECHNPHE

Foldseek 3Di:
DDDDAQADWQVLVCVPPVVLSVLQCPFPCVVPTPCLFQPRCPVCSVPVVDGTHGDDAAPSVCVQADDDPPD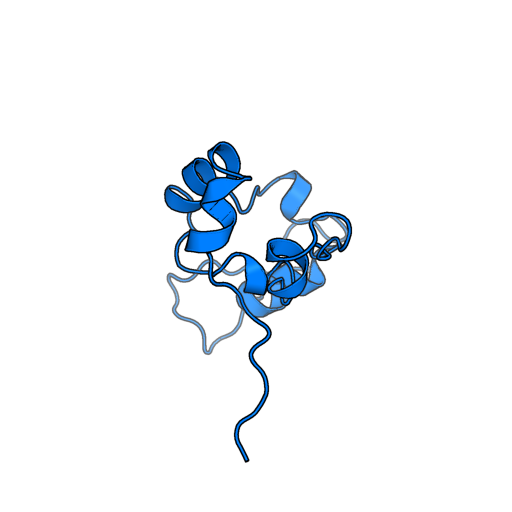DPPRHHDPCVPPDPPDGPCVPDPNSD